Protein AF-A0A2R6BHC5-F1 (afdb_monomer_lite)

InterPro domains:
  IPR010268 Archaeal PaREP1-like [PF05942] (7-62)

Secondary structure (DSSP, 8-state):
-----SS-SS--HHHHHHHHTTS-HHHHHHHHHHHHIIIIIIIS----HHHHHHHHHHHHHHHTT-

Sequence (66 aa):
MCQTTLTQKRWSSDILFSVAFRAPKEIHEAWKSAWVLHVYGFHEMSLEMEQVNLRANKVRLLANIF

Foldseek 3Di:
DDDDDDPPPDDDPVVVQVVLVVDPPLSVLLSVLVVCCVPCVPVVVPDDPVSNVVSVVSVVVVVVVD

Radius of gyration: 14.22 Å; cha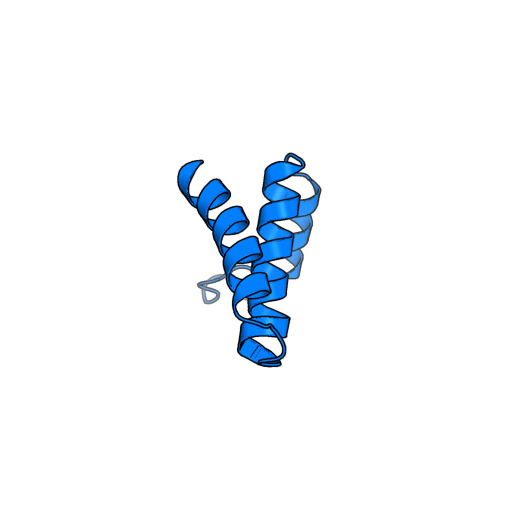ins: 1; bounding box: 44×26×28 Å

Structure (mmCIF, N/CA/C/O backbone):
data_AF-A0A2R6BHC5-F1
#
_entry.id   AF-A0A2R6BHC5-F1
#
loop_
_atom_site.group_PDB
_atom_site.id
_atom_site.type_symbol
_atom_site.label_atom_id
_atom_site.label_alt_id
_atom_site.label_comp_id
_atom_site.label_asym_id
_atom_site.label_entity_id
_atom_site.label_seq_id
_atom_site.pdbx_PDB_ins_code
_atom_site.Cartn_x
_atom_site.Cartn_y
_atom_site.Cartn_z
_atom_site.occupancy
_atom_site.B_iso_or_equiv
_atom_site.auth_seq_id
_atom_site.auth_comp_id
_atom_site.auth_asym_id
_atom_site.auth_atom_id
_atom_site.pdbx_PDB_model_num
ATOM 1 N N . MET A 1 1 ? -30.450 -16.836 -10.874 1.00 32.84 1 MET A N 1
ATOM 2 C CA . MET A 1 1 ? -29.430 -17.873 -10.609 1.00 32.84 1 MET A CA 1
ATOM 3 C C . MET A 1 1 ? -28.068 -17.204 -10.715 1.00 32.84 1 MET A C 1
ATOM 5 O O . MET A 1 1 ? -27.703 -16.800 -11.806 1.00 32.84 1 MET A O 1
ATOM 9 N N . CYS A 1 2 ? -27.385 -16.966 -9.593 1.00 40.41 2 CYS A N 1
ATOM 10 C CA . CYS A 1 2 ? -26.098 -16.264 -9.562 1.00 40.41 2 CYS A CA 1
ATOM 11 C C . CYS A 1 2 ? -24.979 -17.307 -9.458 1.00 40.41 2 CYS A C 1
ATOM 13 O O . CYS A 1 2 ? -24.702 -17.821 -8.378 1.00 40.41 2 CYS A O 1
ATOM 15 N N . GLN A 1 3 ? -24.409 -17.695 -10.596 1.00 51.22 3 GLN A N 1
ATOM 16 C CA . GLN A 1 3 ? -23.229 -18.553 -10.661 1.00 51.22 3 GLN A CA 1
ATOM 17 C C . GLN A 1 3 ? -22.013 -17.664 -10.913 1.00 51.22 3 GLN A C 1
ATOM 19 O O . GLN A 1 3 ? -21.912 -17.153 -12.022 1.00 51.22 3 GLN A O 1
ATOM 24 N N . THR A 1 4 ? -21.131 -17.472 -9.919 1.00 48.75 4 THR A N 1
ATOM 25 C CA . THR A 1 4 ? -19.649 -17.370 -10.054 1.00 48.75 4 THR A CA 1
ATOM 26 C C . THR A 1 4 ? -18.990 -16.777 -8.796 1.00 48.75 4 THR A C 1
ATOM 28 O O . THR A 1 4 ? -18.714 -15.589 -8.764 1.00 48.75 4 THR A O 1
ATOM 31 N N . THR A 1 5 ? -18.653 -17.569 -7.767 1.00 52.28 5 THR A N 1
ATOM 32 C CA . THR A 1 5 ? -17.754 -17.080 -6.682 1.00 52.28 5 THR A CA 1
ATOM 33 C C . THR A 1 5 ? -16.896 -18.157 -5.993 1.00 52.28 5 THR A C 1
ATOM 35 O O . THR A 1 5 ? -16.480 -17.967 -4.857 1.00 52.28 5 THR A O 1
ATOM 38 N N . LEU A 1 6 ? -16.563 -19.281 -6.644 1.00 51.31 6 LEU A N 1
ATOM 39 C CA . LEU A 1 6 ? -15.696 -20.309 -6.021 1.00 51.31 6 LEU A CA 1
ATOM 40 C C . LEU A 1 6 ? -14.311 -20.490 -6.670 1.00 51.31 6 LEU A C 1
ATOM 42 O O . LEU A 1 6 ? -13.521 -21.300 -6.197 1.00 51.31 6 LEU A O 1
ATOM 46 N N . THR A 1 7 ? -13.966 -19.723 -7.710 1.00 57.03 7 THR A N 1
ATOM 47 C CA . THR A 1 7 ? -12.662 -19.828 -8.404 1.00 57.03 7 THR A CA 1
ATOM 48 C C . THR A 1 7 ? -11.710 -18.653 -8.165 1.00 57.03 7 THR A C 1
ATOM 50 O O . THR A 1 7 ? -10.529 -18.746 -8.505 1.00 57.03 7 THR A O 1
ATOM 53 N N . GLN A 1 8 ? -12.155 -17.562 -7.537 1.00 55.78 8 GLN A N 1
ATOM 54 C CA . GLN A 1 8 ? -11.273 -16.441 -7.201 1.00 55.78 8 GLN A CA 1
ATOM 55 C C . GLN A 1 8 ? -10.531 -16.711 -5.885 1.00 55.78 8 GLN A C 1
ATOM 57 O O . GLN A 1 8 ? -11.037 -16.450 -4.800 1.00 55.78 8 GLN A O 1
ATOM 62 N N . LYS A 1 9 ? -9.285 -17.199 -5.981 1.00 72.31 9 LYS A N 1
ATOM 63 C CA . LYS A 1 9 ? -8.372 -17.324 -4.824 1.00 72.31 9 LYS A CA 1
ATOM 64 C C . LYS A 1 9 ? -7.956 -15.971 -4.219 1.00 72.31 9 LYS A C 1
ATOM 66 O O . LYS A 1 9 ? -7.330 -15.947 -3.166 1.00 72.31 9 LYS A O 1
ATOM 71 N N . ARG A 1 10 ? -8.243 -14.856 -4.897 1.00 77.38 10 ARG A N 1
ATOM 72 C CA . ARG A 1 10 ? -7.909 -13.487 -4.479 1.00 77.38 10 ARG A CA 1
ATOM 73 C C . ARG A 1 10 ? -9.135 -12.598 -4.630 1.00 77.38 10 ARG A C 1
ATOM 75 O O . ARG A 1 10 ? -9.867 -12.743 -5.605 1.00 77.38 10 ARG A O 1
ATOM 82 N N . TRP A 1 11 ? -9.333 -11.678 -3.692 1.00 85.75 11 TRP A N 1
ATOM 83 C CA . TRP A 1 11 ? -10.384 -10.665 -3.792 1.00 85.75 11 TRP A CA 1
ATOM 84 C C . TRP A 1 11 ? -10.048 -9.630 -4.868 1.00 85.75 11 TRP A C 1
ATOM 86 O O . TRP A 1 11 ? -8.874 -9.401 -5.169 1.00 85.75 11 TRP A O 1
ATOM 96 N N . SER A 1 12 ? -11.077 -9.007 -5.446 1.00 87.25 12 SER A N 1
ATOM 97 C CA . SER A 1 12 ? -10.879 -7.917 -6.402 1.00 87.25 12 SER A CA 1
ATOM 98 C C . SER A 1 12 ? -10.275 -6.690 -5.717 1.00 87.25 12 SER A C 1
ATOM 100 O O . SER A 1 12 ? -10.486 -6.446 -4.524 1.00 87.25 12 SER A O 1
ATOM 102 N N . SER A 1 13 ? -9.541 -5.889 -6.491 1.00 84.62 13 SER A N 1
ATOM 103 C CA . SER A 1 13 ? -8.980 -4.619 -6.024 1.00 84.62 13 SER A CA 1
ATOM 104 C C . SER A 1 13 ? -10.059 -3.692 -5.469 1.00 84.62 13 SER A C 1
ATOM 106 O O . SER A 1 13 ? -9.841 -3.083 -4.428 1.00 84.62 13 SER A O 1
ATOM 108 N N . ASP A 1 14 ? -11.235 -3.636 -6.098 1.00 86.25 14 ASP A N 1
ATOM 109 C CA . ASP A 1 14 ? -12.340 -2.768 -5.669 1.00 86.25 14 ASP A CA 1
ATOM 110 C C . ASP A 1 14 ? -12.830 -3.114 -4.262 1.00 86.25 14 ASP A C 1
ATOM 112 O O . ASP A 1 14 ? -13.018 -2.229 -3.424 1.00 86.25 14 ASP A O 1
ATOM 116 N N . ILE A 1 15 ? -12.971 -4.412 -3.969 1.00 88.69 15 ILE A N 1
ATOM 117 C CA . ILE A 1 15 ? -13.344 -4.888 -2.634 1.00 88.69 15 ILE A CA 1
ATOM 118 C C . ILE A 1 15 ? -12.257 -4.492 -1.634 1.00 88.69 15 ILE A C 1
ATOM 120 O O . ILE A 1 15 ? -12.569 -3.905 -0.598 1.00 88.69 15 ILE A O 1
ATOM 124 N N . LEU A 1 16 ? -10.988 -4.743 -1.958 1.00 88.06 16 LEU A N 1
ATOM 125 C CA . LEU A 1 16 ? -9.866 -4.449 -1.065 1.00 88.06 16 LEU A CA 1
ATOM 126 C C . LEU A 1 16 ? -9.731 -2.947 -0.773 1.00 88.06 16 LEU A C 1
ATOM 128 O O . LEU A 1 16 ? -9.544 -2.564 0.381 1.00 88.06 16 LEU A O 1
ATOM 132 N N . PHE A 1 17 ? -9.926 -2.086 -1.774 1.00 86.94 17 PHE A N 1
ATOM 133 C CA . PHE A 1 17 ? -9.994 -0.639 -1.575 1.00 86.94 17 PHE A CA 1
ATOM 134 C C . PHE A 1 17 ? -11.182 -0.236 -0.707 1.00 86.94 17 PHE A C 1
ATOM 136 O O . PHE A 1 17 ? -11.010 0.539 0.233 1.00 86.94 17 PHE A O 1
ATOM 143 N N . SER A 1 18 ? -12.374 -0.774 -0.974 1.00 89.44 18 SER A N 1
ATOM 144 C CA . SER A 1 18 ? -13.580 -0.423 -0.216 1.00 89.44 18 SER A CA 1
ATOM 145 C C . SER A 1 18 ? -13.458 -0.734 1.280 1.00 89.44 18 SER A C 1
ATOM 147 O O . SER A 1 18 ? -13.969 0.021 2.110 1.00 89.44 18 SER A O 1
ATOM 149 N N . VAL A 1 19 ? -12.751 -1.816 1.623 1.00 89.25 19 VAL A N 1
ATOM 150 C CA . VAL A 1 19 ? -12.476 -2.219 3.005 1.00 89.25 19 VAL A CA 1
ATOM 151 C C . VAL A 1 19 ? -11.360 -1.362 3.600 1.00 89.25 19 VAL A C 1
ATOM 153 O O . VAL A 1 19 ? -11.525 -0.832 4.697 1.00 89.25 19 VAL A O 1
ATOM 156 N N . ALA A 1 20 ? -10.260 -1.150 2.870 1.00 87.75 20 ALA A N 1
ATOM 157 C CA . ALA A 1 20 ? -9.142 -0.332 3.336 1.00 87.75 20 ALA A CA 1
ATOM 158 C C . ALA A 1 20 ? -9.549 1.121 3.633 1.00 87.75 20 ALA A C 1
ATOM 160 O O . ALA A 1 20 ? -9.064 1.701 4.599 1.00 87.75 20 ALA A O 1
ATOM 161 N N . PHE A 1 21 ? -10.480 1.695 2.862 1.00 86.94 21 PHE A N 1
ATOM 162 C CA . PHE A 1 21 ? -11.008 3.044 3.105 1.00 86.94 21 PHE A CA 1
ATOM 163 C C . PHE A 1 21 ? -11.797 3.177 4.414 1.00 86.94 21 PHE A C 1
ATOM 165 O O . PHE A 1 21 ? -11.891 4.276 4.955 1.00 86.94 21 PHE A O 1
ATOM 172 N N . ARG A 1 22 ? -12.380 2.082 4.913 1.00 90.56 22 ARG A N 1
ATOM 173 C CA . ARG A 1 22 ? -13.137 2.051 6.177 1.00 90.56 22 ARG A CA 1
ATOM 174 C C . ARG A 1 22 ? -12.269 1.657 7.372 1.00 90.56 22 ARG A C 1
ATOM 176 O O . ARG A 1 22 ? -12.733 1.723 8.506 1.00 90.56 22 ARG A O 1
ATOM 183 N N . ALA A 1 23 ? -11.040 1.217 7.119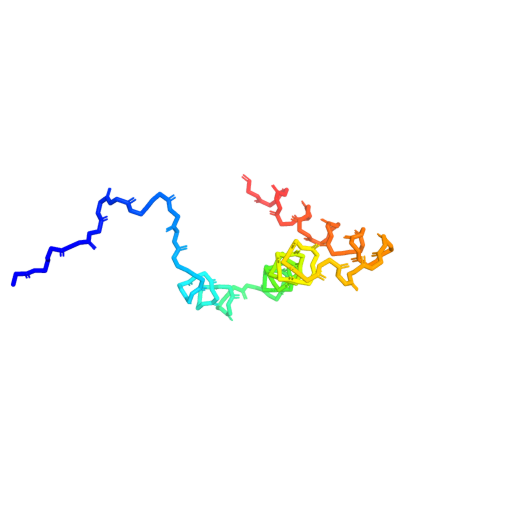 1.00 87.69 23 ALA A N 1
ATOM 184 C CA . ALA A 1 23 ? -10.098 0.813 8.146 1.00 87.69 23 ALA A CA 1
ATOM 185 C C . ALA A 1 23 ? -9.437 2.037 8.814 1.00 87.69 23 ALA A C 1
ATOM 187 O O . ALA A 1 23 ? -9.464 3.143 8.260 1.00 87.69 23 ALA A O 1
ATOM 188 N N . PRO A 1 24 ? -8.806 1.859 9.990 1.00 90.19 24 PRO A N 1
ATOM 189 C CA . PRO A 1 24 ? -7.964 2.883 10.594 1.00 90.19 24 PRO A CA 1
ATOM 190 C C . PRO A 1 24 ? -6.939 3.444 9.604 1.00 90.19 24 PRO A C 1
ATOM 192 O O . PRO A 1 24 ? -6.451 2.740 8.714 1.00 90.19 24 PRO A O 1
ATOM 195 N N . LYS A 1 25 ? -6.582 4.719 9.786 1.00 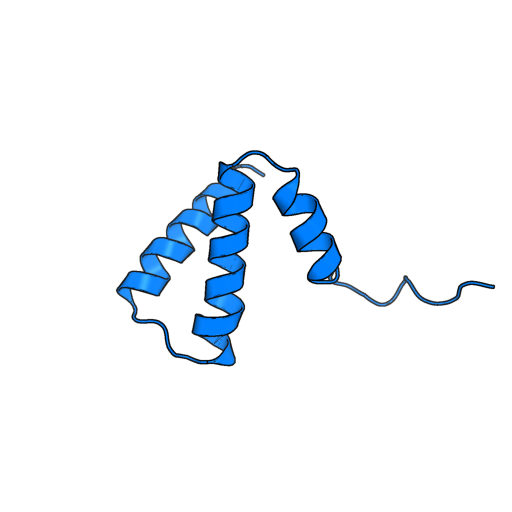87.81 25 LYS A N 1
ATOM 196 C CA . LYS A 1 25 ? -5.707 5.472 8.873 1.00 87.81 25 LYS A CA 1
ATOM 197 C C . LYS A 1 25 ? -4.412 4.726 8.532 1.00 87.81 25 LYS A C 1
ATOM 199 O O . LYS A 1 25 ? -3.969 4.767 7.391 1.00 87.81 25 LYS A O 1
ATOM 204 N N . GLU A 1 26 ? -3.825 4.032 9.498 1.00 87.62 26 GLU A N 1
ATOM 205 C CA . GLU A 1 26 ? -2.585 3.266 9.326 1.00 87.62 26 GLU A CA 1
ATOM 206 C C . GLU A 1 26 ? -2.750 2.106 8.337 1.00 87.62 26 GLU A C 1
ATOM 208 O O . GLU A 1 26 ? -1.911 1.923 7.456 1.00 87.62 26 GLU A O 1
ATOM 213 N N . ILE A 1 27 ? -3.870 1.380 8.424 1.00 88.19 27 ILE A N 1
ATOM 214 C CA . ILE A 1 27 ? -4.203 0.286 7.506 1.00 88.19 27 ILE A CA 1
ATOM 215 C C . ILE A 1 27 ? -4.451 0.831 6.102 1.00 88.19 27 ILE A C 1
ATOM 217 O O . ILE A 1 27 ? -3.944 0.286 5.122 1.00 88.19 27 ILE A O 1
ATOM 221 N N . HIS A 1 28 ? -5.177 1.943 6.002 1.00 88.75 28 HIS A N 1
ATOM 222 C CA . HIS A 1 28 ? -5.432 2.606 4.729 1.00 88.75 28 HIS A CA 1
ATOM 223 C C . HIS A 1 28 ? -4.131 3.072 4.047 1.00 88.75 28 HIS A C 1
ATOM 225 O O . HIS A 1 28 ? -3.929 2.833 2.855 1.00 88.75 28 HIS A O 1
ATOM 231 N N . GLU A 1 29 ? -3.218 3.698 4.790 1.00 90.25 29 GLU A N 1
ATOM 232 C CA . GLU A 1 29 ? -1.933 4.176 4.267 1.00 90.25 29 GLU A CA 1
ATOM 233 C C . GLU A 1 29 ? -0.986 3.030 3.876 1.00 90.25 29 GLU A C 1
ATOM 235 O O . GLU A 1 29 ? -0.285 3.108 2.857 1.00 90.25 29 GLU A O 1
ATOM 240 N N . ALA A 1 30 ? -0.986 1.935 4.638 1.00 91.12 30 ALA A N 1
ATOM 241 C CA . ALA A 1 30 ? -0.243 0.733 4.284 1.00 91.12 30 ALA A CA 1
ATOM 242 C C . ALA A 1 30 ? -0.820 0.059 3.028 1.00 91.12 30 ALA A C 1
ATOM 244 O O . ALA A 1 30 ? -0.059 -0.292 2.126 1.00 91.12 30 ALA A O 1
ATOM 245 N N . TRP A 1 31 ? -2.150 -0.031 2.907 1.00 91.50 31 TRP A N 1
ATOM 246 C CA . TRP A 1 31 ? -2.814 -0.539 1.703 1.00 91.50 31 TRP A CA 1
ATOM 247 C C . TRP A 1 31 ? -2.489 0.304 0.463 1.00 91.50 31 TRP A C 1
ATOM 249 O O . TRP A 1 31 ? -2.095 -0.242 -0.568 1.00 91.50 31 TRP A O 1
ATOM 259 N N . LYS A 1 32 ? -2.548 1.641 0.562 1.00 91.50 32 LYS A N 1
ATOM 260 C CA . LYS A 1 32 ? -2.107 2.528 -0.530 1.00 91.50 32 LYS A CA 1
ATOM 261 C C . LYS A 1 32 ? -0.650 2.290 -0.908 1.00 91.50 32 LYS A C 1
ATOM 263 O O . LYS A 1 32 ? -0.310 2.297 -2.087 1.00 91.50 32 LYS A O 1
ATOM 268 N N . SER A 1 33 ? 0.219 2.085 0.080 1.00 93.00 33 SER A N 1
ATOM 269 C CA . SER A 1 33 ? 1.636 1.806 -0.162 1.00 93.00 33 SER A CA 1
ATOM 270 C C . SER A 1 33 ? 1.829 0.488 -0.915 1.00 93.00 33 SER A C 1
ATOM 272 O O . SER A 1 33 ? 2.599 0.461 -1.873 1.00 93.00 33 SER A O 1
ATOM 274 N N . ALA A 1 34 ? 1.085 -0.562 -0.550 1.00 92.62 34 ALA A N 1
ATOM 275 C CA . ALA A 1 34 ? 1.073 -1.838 -1.264 1.00 92.62 34 ALA A CA 1
ATOM 276 C C . ALA A 1 34 ? 0.564 -1.687 -2.706 1.00 92.62 34 ALA A C 1
ATOM 278 O O . ALA A 1 34 ? 1.174 -2.217 -3.633 1.00 92.62 34 ALA A O 1
ATOM 279 N N . TRP A 1 35 ? -0.506 -0.914 -2.913 1.00 93.12 35 TRP A N 1
ATOM 280 C CA . TRP A 1 35 ? -1.032 -0.646 -4.251 1.00 93.12 35 TRP A CA 1
ATOM 281 C C . TRP A 1 35 ? -0.024 0.087 -5.139 1.00 93.12 35 TRP A C 1
ATOM 283 O O . TRP A 1 35 ? 0.165 -0.279 -6.296 1.00 93.12 35 TRP A O 1
ATOM 293 N N . VAL A 1 36 ? 0.673 1.086 -4.590 1.00 93.88 36 VAL A N 1
ATOM 294 C CA . VAL A 1 36 ? 1.710 1.811 -5.333 1.00 93.88 36 VAL A CA 1
ATOM 295 C C . VAL A 1 36 ? 2.877 0.896 -5.696 1.00 93.88 36 VAL A C 1
ATOM 297 O O . VAL A 1 36 ? 3.358 0.962 -6.821 1.00 93.88 36 VAL A O 1
ATOM 300 N N . LEU A 1 37 ? 3.308 0.013 -4.792 1.00 93.94 37 LEU A N 1
ATOM 301 C CA . LEU A 1 37 ? 4.332 -0.988 -5.110 1.00 93.94 37 LEU A CA 1
ATOM 302 C C . LEU A 1 37 ? 3.879 -1.940 -6.225 1.00 93.94 37 LEU A C 1
ATOM 304 O O . LEU A 1 37 ? 4.673 -2.276 -7.097 1.00 93.94 37 LEU A O 1
ATOM 308 N N . HIS A 1 38 ? 2.610 -2.348 -6.228 1.00 91.75 38 HIS A N 1
ATOM 309 C CA . HIS A 1 38 ? 2.056 -3.213 -7.267 1.00 91.75 38 HIS A CA 1
ATOM 310 C C . HIS A 1 38 ? 2.007 -2.523 -8.639 1.00 91.75 38 HIS A C 1
ATOM 312 O O . HIS A 1 38 ? 2.480 -3.082 -9.622 1.00 91.75 38 HIS A O 1
ATOM 318 N N . VAL A 1 39 ? 1.474 -1.303 -8.718 1.00 92.50 39 VAL A N 1
ATOM 319 C CA . VAL A 1 39 ? 1.337 -0.593 -9.999 1.00 92.50 39 VAL A CA 1
ATOM 320 C C . VAL A 1 39 ? 2.678 -0.017 -10.446 1.00 92.50 39 VAL A C 1
ATOM 322 O O . VAL A 1 39 ? 3.236 -0.438 -11.452 1.00 92.50 39 VAL A O 1
ATOM 325 N N . TYR A 1 40 ? 3.246 0.895 -9.665 1.00 93.19 40 TYR A N 1
ATOM 326 C CA . TYR A 1 40 ? 4.436 1.639 -10.073 1.00 93.19 40 TYR A CA 1
ATOM 327 C C . TYR A 1 40 ? 5.723 0.825 -9.914 1.00 93.19 40 TYR A C 1
ATOM 329 O O . TYR A 1 40 ? 6.665 0.988 -10.680 1.00 93.19 40 TYR A O 1
ATOM 337 N N . GLY A 1 41 ? 5.778 -0.073 -8.927 1.00 91.94 41 GLY A N 1
ATOM 338 C CA . GLY A 1 41 ? 6.951 -0.919 -8.706 1.00 91.94 41 GLY A CA 1
ATOM 339 C C . GLY A 1 41 ? 7.006 -2.120 -9.647 1.00 91.94 41 GLY A C 1
ATOM 340 O O . GLY A 1 41 ? 8.036 -2.356 -10.268 1.00 91.94 41 GLY A O 1
ATOM 341 N N . PHE A 1 42 ? 5.913 -2.882 -9.753 1.00 89.69 42 PHE A N 1
ATOM 342 C CA . PHE A 1 42 ? 5.900 -4.122 -10.535 1.00 89.69 42 PHE A CA 1
ATOM 343 C C . PHE A 1 42 ? 5.450 -3.923 -11.985 1.00 89.69 42 PHE A C 1
ATOM 345 O O . PHE A 1 42 ? 6.131 -4.398 -12.888 1.00 89.69 42 PHE A O 1
ATOM 352 N N . HIS A 1 43 ? 4.330 -3.233 -12.231 1.00 90.19 43 HIS A N 1
ATOM 353 C CA . HIS A 1 43 ? 3.830 -3.060 -13.600 1.00 90.19 43 HIS A CA 1
ATOM 354 C C . HIS A 1 43 ? 4.605 -2.008 -14.398 1.00 90.19 43 HIS A C 1
ATOM 356 O O . HIS A 1 43 ? 4.937 -2.258 -15.553 1.00 90.19 43 HIS A O 1
ATOM 362 N N . GLU A 1 44 ? 4.887 -0.848 -13.805 1.00 91.31 44 GLU A N 1
ATOM 363 C CA . GLU A 1 44 ? 5.549 0.258 -14.510 1.00 91.31 44 GLU A CA 1
ATOM 364 C C . GLU A 1 44 ? 7.070 0.288 -14.316 1.00 91.31 44 GLU A C 1
ATOM 366 O O . GLU A 1 44 ? 7.760 0.952 -15.085 1.00 91.31 44 GLU A O 1
ATOM 371 N N . MET A 1 45 ? 7.595 -0.412 -13.302 1.00 90.94 45 MET A N 1
ATOM 372 C CA . MET A 1 45 ? 9.021 -0.416 -12.937 1.00 90.94 45 MET A CA 1
ATOM 373 C C . MET A 1 45 ? 9.623 0.997 -12.806 1.00 90.94 45 MET A C 1
ATOM 375 O O . MET A 1 45 ? 10.790 1.222 -13.117 1.00 90.94 45 MET A O 1
ATOM 379 N N . SER A 1 46 ? 8.815 1.953 -12.348 1.00 92.38 46 SER A N 1
ATOM 380 C CA . SER A 1 46 ? 9.124 3.387 -12.323 1.00 92.38 46 SER A CA 1
ATOM 381 C C . SER A 1 46 ? 9.517 3.902 -10.935 1.00 92.38 46 SER A C 1
ATOM 383 O O . SER A 1 46 ? 9.713 5.103 -10.751 1.00 92.38 46 SER A O 1
ATOM 385 N N . LEU A 1 47 ? 9.622 3.008 -9.945 1.00 90.69 47 LEU A N 1
ATOM 386 C CA . LEU A 1 47 ? 10.006 3.358 -8.579 1.00 90.69 47 LEU A CA 1
ATOM 387 C C . LEU A 1 47 ? 11.500 3.164 -8.331 1.00 90.69 47 LEU A C 1
ATOM 389 O O . LEU A 1 47 ? 12.055 2.091 -8.563 1.00 90.69 47 LEU A O 1
ATOM 393 N N . GLU A 1 48 ? 12.101 4.179 -7.720 1.00 93.56 48 GLU A N 1
ATOM 394 C CA . GLU A 1 48 ? 13.460 4.112 -7.194 1.00 93.56 48 GLU A CA 1
ATOM 395 C C . GLU A 1 48 ? 13.535 3.264 -5.920 1.00 93.56 48 GLU A C 1
ATOM 397 O O . GLU A 1 48 ? 12.574 3.141 -5.151 1.00 93.56 48 GLU A O 1
ATOM 402 N N . MET A 1 49 ? 14.719 2.723 -5.641 1.00 91.19 49 MET A N 1
ATOM 403 C CA . MET A 1 49 ? 14.929 1.786 -4.532 1.00 91.19 49 MET A CA 1
ATOM 404 C C . MET A 1 49 ? 14.584 2.393 -3.160 1.00 91.19 49 MET A C 1
ATOM 406 O O . MET A 1 49 ? 14.018 1.722 -2.297 1.00 91.19 49 MET A O 1
ATOM 410 N N . GLU A 1 50 ? 14.843 3.690 -2.968 1.00 93.06 50 GLU A N 1
ATOM 411 C CA . GLU A 1 50 ? 14.436 4.432 -1.767 1.00 93.06 50 GLU A CA 1
ATOM 412 C C . GLU A 1 50 ? 12.905 4.469 -1.603 1.00 93.06 50 GLU A C 1
ATOM 414 O O . GLU A 1 50 ? 12.375 4.214 -0.516 1.00 93.06 50 GLU A O 1
ATOM 419 N N . GLN A 1 51 ? 12.177 4.717 -2.695 1.00 91.69 51 GLN A N 1
ATOM 420 C CA . GLN A 1 51 ? 10.714 4.766 -2.704 1.00 91.69 51 GLN A CA 1
ATOM 421 C C . GLN A 1 51 ? 10.108 3.385 -2.438 1.00 91.69 51 GLN A C 1
ATOM 423 O O . GLN A 1 51 ? 9.105 3.277 -1.724 1.00 91.69 51 GLN A O 1
ATOM 428 N N . VAL A 1 52 ? 10.734 2.333 -2.974 1.00 91.81 52 VAL A N 1
ATOM 429 C CA . VAL A 1 52 ? 10.366 0.943 -2.691 1.00 91.81 52 VAL A CA 1
ATOM 430 C C . VAL A 1 52 ? 10.536 0.647 -1.203 1.00 91.81 52 VAL A C 1
ATOM 432 O O . VAL A 1 52 ? 9.583 0.202 -0.565 1.00 91.81 52 VAL A O 1
ATOM 435 N N . ASN A 1 53 ? 11.693 0.967 -0.620 1.00 92.81 53 ASN A N 1
ATOM 436 C CA . ASN A 1 53 ? 11.986 0.706 0.792 1.00 92.81 53 ASN A CA 1
ATOM 437 C C . ASN A 1 53 ? 11.026 1.436 1.740 1.00 92.81 53 ASN A C 1
ATOM 439 O O . ASN A 1 53 ? 10.500 0.836 2.682 1.00 92.81 53 ASN A O 1
ATOM 443 N N . LEU A 1 54 ? 10.738 2.713 1.478 1.00 92.88 54 LEU A N 1
ATOM 444 C CA . LEU A 1 54 ? 9.809 3.497 2.294 1.00 92.88 54 LEU A CA 1
ATOM 445 C C . LEU A 1 54 ? 8.400 2.888 2.297 1.00 92.88 54 LEU A C 1
ATOM 447 O O . LEU A 1 54 ? 7.749 2.810 3.342 1.00 92.88 54 LEU A O 1
ATOM 451 N N . ARG A 1 55 ? 7.924 2.430 1.137 1.00 92.31 55 ARG A N 1
ATOM 452 C CA . ARG A 1 55 ? 6.593 1.825 0.998 1.00 92.31 55 ARG A CA 1
ATOM 453 C C . ARG A 1 55 ? 6.554 0.402 1.544 1.00 92.31 55 ARG A C 1
ATOM 455 O O . ARG A 1 55 ? 5.591 0.054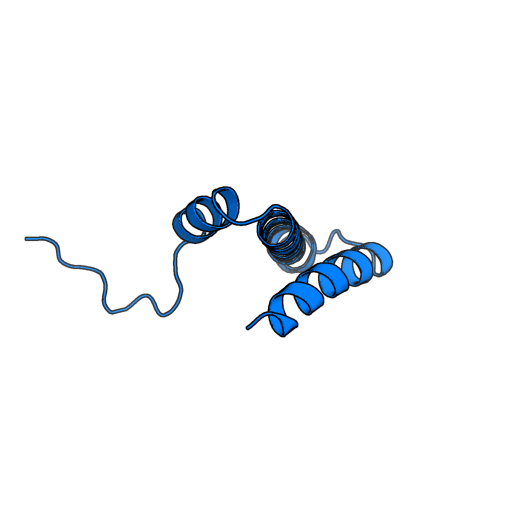 2.222 1.00 92.31 55 ARG A O 1
ATOM 462 N N . ALA A 1 56 ? 7.602 -0.388 1.329 1.00 91.19 56 ALA A N 1
ATOM 463 C CA . ALA A 1 56 ? 7.716 -1.745 1.854 1.00 91.19 56 ALA A CA 1
ATOM 464 C C . ALA A 1 56 ? 7.714 -1.755 3.388 1.00 91.19 56 ALA A C 1
ATOM 466 O O . ALA A 1 56 ? 7.033 -2.578 3.994 1.00 91.19 56 ALA A O 1
ATOM 467 N N . ASN A 1 57 ? 8.375 -0.785 4.029 1.00 91.06 57 ASN A N 1
ATOM 468 C CA . ASN A 1 57 ? 8.339 -0.634 5.485 1.00 91.06 57 ASN A CA 1
ATOM 469 C C . ASN A 1 57 ? 6.925 -0.357 6.017 1.00 91.06 57 ASN A C 1
ATOM 471 O O . ASN A 1 57 ? 6.528 -0.938 7.027 1.00 91.06 57 ASN A O 1
ATOM 475 N N . LYS A 1 58 ? 6.135 0.467 5.316 1.00 87.69 58 LYS A N 1
ATOM 476 C CA . LYS A 1 58 ? 4.724 0.716 5.665 1.00 87.69 58 LYS A CA 1
ATOM 477 C C . LYS A 1 58 ? 3.8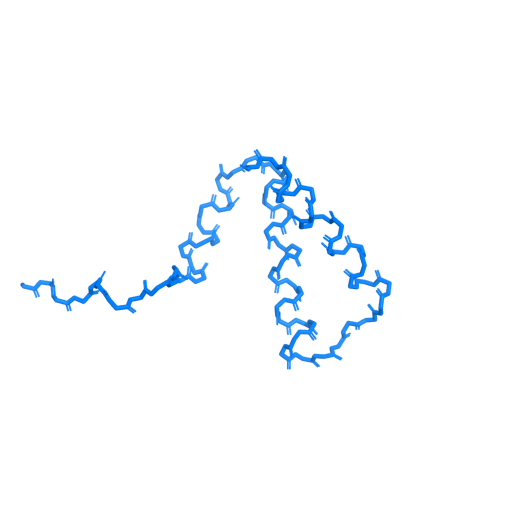67 -0.545 5.535 1.00 87.69 58 LYS A C 1
ATOM 479 O O . LYS A 1 58 ? 3.020 -0.794 6.384 1.00 87.69 58 LYS A O 1
ATOM 484 N N . VAL A 1 59 ? 4.114 -1.365 4.513 1.00 89.06 59 VAL A N 1
ATOM 485 C CA . VAL A 1 59 ? 3.425 -2.656 4.338 1.00 89.06 59 VAL A CA 1
ATOM 486 C C . VAL A 1 59 ? 3.853 -3.667 5.405 1.00 89.06 59 VAL A C 1
ATOM 488 O O . VAL A 1 59 ? 3.011 -4.380 5.942 1.00 89.06 59 VAL A O 1
ATOM 491 N N . ARG A 1 60 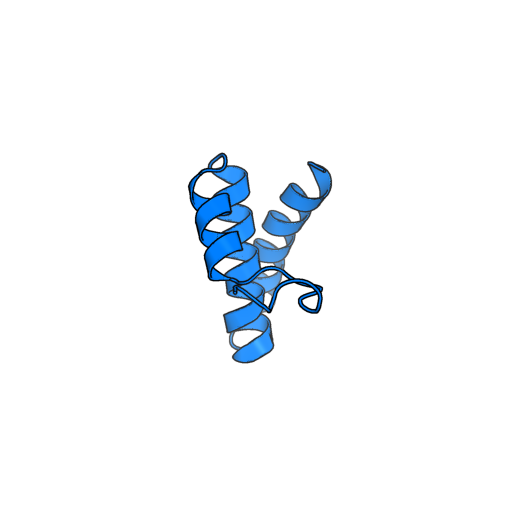? 5.138 -3.701 5.776 1.00 88.50 60 ARG A N 1
ATOM 492 C CA . ARG A 1 60 ? 5.653 -4.592 6.827 1.00 88.50 60 ARG A CA 1
ATOM 493 C C . ARG A 1 60 ? 5.012 -4.316 8.186 1.00 88.50 60 ARG A C 1
ATOM 495 O O . ARG A 1 60 ? 4.729 -5.251 8.922 1.00 88.50 60 ARG A O 1
ATOM 502 N N . LEU A 1 61 ? 4.757 -3.047 8.504 1.00 77.81 61 LEU A N 1
ATOM 503 C CA . LEU A 1 61 ? 4.030 -2.675 9.719 1.00 77.81 61 LEU A CA 1
ATOM 504 C C . LEU A 1 61 ? 2.620 -3.272 9.740 1.00 77.81 61 LEU A C 1
ATOM 506 O O . LEU A 1 61 ? 2.212 -3.788 10.771 1.00 77.81 61 LEU A O 1
ATOM 510 N N . LEU A 1 62 ? 1.918 -3.278 8.603 1.00 78.75 62 LEU A N 1
ATOM 511 C CA . LEU A 1 62 ? 0.609 -3.924 8.489 1.00 78.75 62 LEU A CA 1
ATOM 512 C C . LEU A 1 62 ? 0.692 -5.443 8.688 1.00 78.75 62 LEU A C 1
ATOM 514 O O . LEU A 1 62 ? -0.141 -6.018 9.378 1.00 78.75 62 LEU A O 1
ATOM 518 N N . ALA A 1 63 ? 1.702 -6.086 8.101 1.00 74.94 63 ALA A N 1
ATOM 519 C CA . ALA A 1 63 ? 1.891 -7.531 8.207 1.00 74.94 63 ALA A CA 1
ATOM 520 C C . ALA A 1 63 ? 2.204 -8.003 9.637 1.00 74.94 63 ALA A C 1
ATOM 522 O O . ALA A 1 63 ? 1.986 -9.165 9.935 1.00 74.94 63 ALA A O 1
ATOM 523 N N . ASN A 1 64 ? 2.691 -7.115 10.510 1.00 74.88 64 ASN A N 1
ATOM 524 C CA . ASN A 1 64 ? 2.962 -7.421 11.917 1.00 74.88 64 ASN A CA 1
ATOM 525 C C . ASN A 1 64 ? 1.751 -7.182 12.844 1.00 74.88 64 ASN A C 1
ATOM 527 O O . ASN A 1 64 ? 1.858 -7.428 14.043 1.00 74.88 64 ASN A O 1
ATOM 531 N N . ILE A 1 65 ? 0.638 -6.644 12.329 1.00 66.25 65 ILE A N 1
ATOM 532 C CA . ILE A 1 65 ? -0.598 -6.401 13.100 1.00 66.25 65 ILE A CA 1
ATOM 533 C C . ILE A 1 65 ? -1.507 -7.646 13.118 1.00 66.25 65 ILE A C 1
ATOM 535 O O . ILE A 1 65 ? -2.371 -7.753 13.987 1.00 66.25 65 ILE A O 1
ATOM 539 N N . PHE A 1 66 ? -1.306 -8.584 12.189 1.00 55.66 66 PHE A N 1
ATOM 540 C CA . PHE A 1 66 ? -2.090 -9.812 12.017 1.00 55.66 66 PHE A CA 1
ATOM 541 C C . PHE A 1 66 ? -1.204 -11.048 12.162 1.00 55.66 66 PHE A C 1
ATOM 543 O O . PHE A 1 66 ? -1.742 -12.090 12.595 1.00 55.66 66 PHE A O 1
#

Organism: NCBI:txid1978165

pLDDT: mean 83.06, std 14.64, range [32.84, 93.94]